Protein AF-A0A841PAT6-F1 (afdb_monomer_lite)

Secondary structure (DSSP, 8-state):
---EEEEEEETTEEEEEEEES-HHHHHHHHHHHHHHHHHHH-EEEEEEEETT--EEEEEE-

Organism: NCBI:txid505389

Sequence (61 aa):
MVAYTVIWYTKTGILGQTPFNDYKTAKGHATSMLPARRRNDGVVSVEVRKDDGTVVFSQGW

Radius of gyration: 10.71 Å; chains: 1; bounding box: 26×26×30 Å

pLDDT: mean 95.58, std 6.5, range [60.66, 98.62]

Structure (mmCIF, N/CA/C/O backbone):
data_AF-A0A841PAT6-F1
#
_entry.id   AF-A0A841P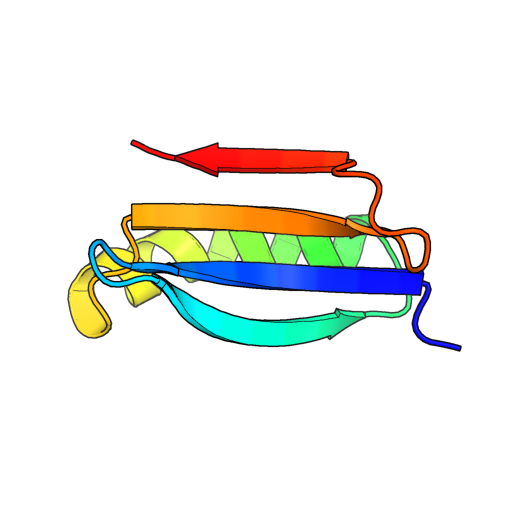AT6-F1
#
loop_
_atom_site.group_PDB
_atom_site.id
_atom_site.type_sy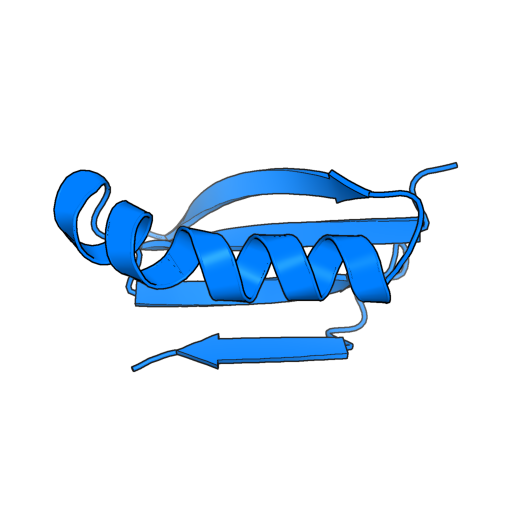mbol
_atom_site.label_atom_id
_atom_site.label_alt_id
_atom_site.label_comp_id
_atom_site.label_asym_id
_atom_site.label_entity_id
_atom_site.label_seq_id
_atom_site.pdbx_PDB_ins_code
_atom_site.Cartn_x
_atom_site.Cartn_y
_atom_site.Cartn_z
_atom_site.occupancy
_atom_site.B_iso_or_equiv
_atom_site.auth_seq_id
_atom_site.auth_comp_id
_atom_site.auth_asym_id
_atom_site.auth_atom_id
_atom_site.pdbx_PDB_model_num
ATOM 1 N N . MET A 1 1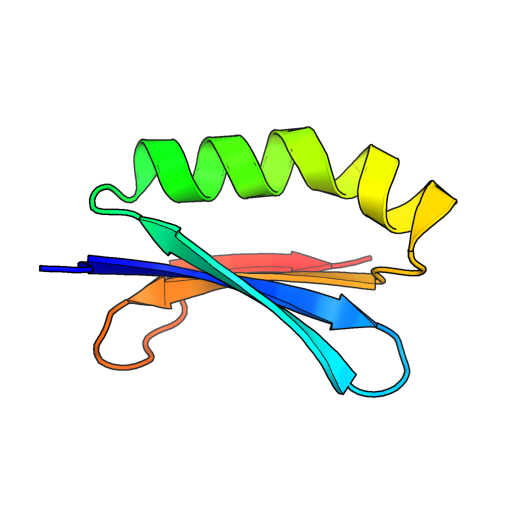 ? 4.455 -4.475 -17.661 1.00 60.66 1 MET A N 1
ATOM 2 C CA . MET A 1 1 ? 3.938 -5.457 -16.687 1.00 60.66 1 MET A CA 1
ATOM 3 C C . MET A 1 1 ? 3.935 -4.779 -15.334 1.00 60.66 1 MET A C 1
ATOM 5 O O . MET A 1 1 ? 4.960 -4.211 -14.986 1.00 60.66 1 MET A O 1
ATOM 9 N N . VAL A 1 2 ? 2.803 -4.768 -14.632 1.00 72.06 2 VAL A N 1
ATOM 10 C CA . VAL A 1 2 ? 2.752 -4.290 -13.243 1.00 72.06 2 VAL A CA 1
ATOM 11 C C . VAL A 1 2 ? 3.339 -5.393 -12.374 1.00 72.06 2 VAL A C 1
ATOM 13 O O . VAL A 1 2 ? 2.857 -6.516 -12.442 1.00 72.06 2 VAL A O 1
ATOM 16 N N . ALA A 1 3 ? 4.379 -5.086 -11.605 1.00 91.69 3 ALA A N 1
ATOM 17 C CA . ALA A 1 3 ? 5.039 -6.063 -10.735 1.00 91.69 3 ALA A CA 1
ATOM 18 C C . ALA A 1 3 ? 4.638 -5.881 -9.267 1.00 91.69 3 ALA A C 1
ATOM 20 O O . ALA A 1 3 ? 4.699 -6.825 -8.482 1.00 91.69 3 ALA A O 1
ATOM 21 N N . TYR A 1 4 ? 4.226 -4.665 -8.897 1.00 97.56 4 TYR A N 1
ATOM 22 C CA . TYR A 1 4 ? 3.853 -4.316 -7.537 1.00 97.56 4 TYR A CA 1
ATOM 23 C C . TYR A 1 4 ? 2.621 -3.421 -7.524 1.00 97.56 4 TYR A C 1
ATOM 25 O O . TYR A 1 4 ? 2.465 -2.556 -8.379 1.00 97.56 4 TYR A O 1
ATOM 33 N N . THR A 1 5 ? 1.773 -3.575 -6.518 1.00 98.38 5 THR A N 1
ATOM 34 C CA . THR A 1 5 ? 0.599 -2.729 -6.304 1.00 98.38 5 THR A CA 1
ATOM 35 C C . THR A 1 5 ? 0.612 -2.211 -4.878 1.00 98.38 5 THR A C 1
ATOM 37 O O . THR A 1 5 ? 0.700 -2.992 -3.931 1.00 98.38 5 THR A O 1
ATOM 40 N N . VAL A 1 6 ? 0.524 -0.891 -4.721 1.00 98.56 6 VAL A N 1
ATOM 41 C CA . VAL A 1 6 ? 0.271 -0.253 -3.426 1.00 98.56 6 VAL A CA 1
ATOM 42 C C . VAL A 1 6 ? -1.231 -0.266 -3.183 1.00 98.56 6 VAL A C 1
ATOM 44 O O . VAL A 1 6 ? -1.974 0.259 -4.009 1.00 98.56 6 VAL A O 1
ATOM 47 N N . ILE A 1 7 ? -1.677 -0.832 -2.065 1.00 98.56 7 ILE A N 1
ATOM 48 C CA . ILE A 1 7 ? -3.088 -0.887 -1.670 1.00 98.56 7 ILE A CA 1
ATOM 49 C C . ILE A 1 7 ? -3.270 -0.093 -0.383 1.00 98.56 7 ILE A C 1
ATOM 51 O O . ILE A 1 7 ?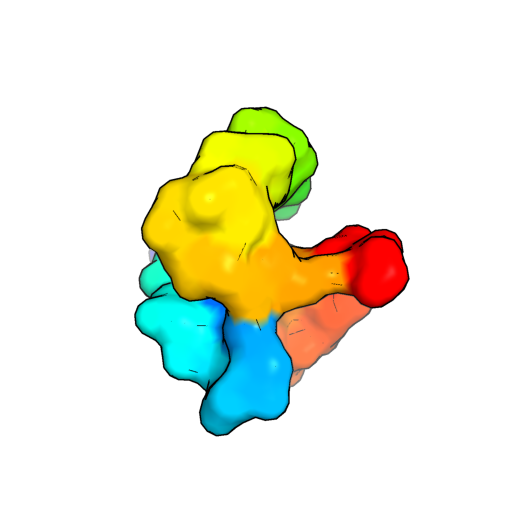 -2.560 -0.316 0.597 1.00 98.56 7 ILE A O 1
ATOM 55 N N . TRP A 1 8 ? -4.229 0.828 -0.393 1.00 98.44 8 TRP A N 1
ATOM 56 C CA . TRP A 1 8 ? -4.568 1.676 0.746 1.00 98.44 8 TRP A CA 1
ATOM 57 C C . TRP A 1 8 ? -5.844 1.180 1.412 1.00 98.44 8 TRP A C 1
ATOM 59 O O . TRP A 1 8 ? -6.853 0.991 0.728 1.00 98.44 8 TRP A O 1
ATOM 69 N N . TYR A 1 9 ? -5.826 1.044 2.735 1.00 98.25 9 TYR A N 1
ATOM 70 C CA . TYR A 1 9 ? -6.976 0.594 3.512 1.00 98.25 9 TYR A CA 1
ATOM 71 C C . TYR A 1 9 ? -7.444 1.672 4.484 1.00 98.25 9 TYR A C 1
ATOM 73 O O . TYR A 1 9 ? -6.644 2.302 5.179 1.00 98.25 9 TYR A O 1
ATOM 81 N N . THR A 1 10 ? -8.754 1.857 4.556 1.00 97.44 10 THR A N 1
ATOM 82 C CA . THR A 1 10 ? -9.456 2.602 5.606 1.00 97.44 10 THR A CA 1
ATOM 83 C C . THR A 1 10 ? -10.095 1.606 6.573 1.00 97.44 10 THR A C 1
ATOM 85 O O . THR A 1 10 ? -10.067 0.393 6.365 1.00 97.44 10 THR A O 1
ATOM 88 N N . LYS A 1 11 ? -10.751 2.112 7.621 1.00 95.75 11 LYS A N 1
ATOM 89 C CA . LYS A 1 11 ? -11.553 1.271 8.527 1.00 95.75 11 LYS A CA 1
ATOM 90 C C . LYS A 1 11 ? -12.718 0.555 7.833 1.00 95.75 11 LYS A C 1
ATOM 92 O O . LYS A 1 11 ? -13.267 -0.379 8.402 1.00 95.75 11 LYS A O 1
ATOM 97 N N . THR A 1 12 ? -13.116 1.007 6.644 1.00 96.12 12 THR A N 1
ATOM 98 C CA . THR A 1 12 ? -14.266 0.476 5.902 1.00 96.12 12 THR A CA 1
ATOM 99 C C . THR A 1 12 ? -13.870 -0.418 4.728 1.00 96.12 12 THR A C 1
ATOM 101 O O . THR A 1 12 ? -14.751 -1.021 4.122 1.00 96.12 12 THR A O 1
ATOM 104 N N . GLY A 1 13 ? -12.577 -0.537 4.406 1.00 96.06 13 GLY A N 1
ATOM 105 C CA . GLY A 1 13 ? -12.089 -1.404 3.332 1.00 96.06 13 GLY A CA 1
ATOM 106 C C . GLY A 1 13 ? -10.990 -0.766 2.486 1.00 96.06 13 GLY A C 1
ATOM 107 O O . GLY A 1 13 ? -10.208 0.051 2.966 1.00 96.06 13 GLY A O 1
ATOM 108 N N . ILE A 1 14 ? -10.906 -1.166 1.216 1.00 97.62 14 ILE A N 1
ATOM 109 C CA . ILE A 1 14 ? -9.909 -0.654 0.268 1.00 97.62 14 ILE A CA 1
ATOM 110 C C . ILE A 1 14 ? -10.344 0.725 -0.231 1.00 97.62 14 ILE A C 1
ATOM 112 O O . ILE A 1 14 ? -11.415 0.867 -0.814 1.00 97.62 14 ILE A O 1
ATOM 116 N N . LEU A 1 15 ? -9.482 1.725 -0.053 1.00 97.44 15 LEU A N 1
ATOM 117 C CA . LEU A 1 15 ? -9.673 3.065 -0.610 1.00 97.44 15 LEU A CA 1
ATOM 118 C C . LEU A 1 15 ? -9.213 3.146 -2.067 1.00 97.44 15 LEU A C 1
ATOM 120 O O . LEU A 1 15 ? -9.816 3.842 -2.878 1.00 97.44 15 LEU A O 1
ATOM 124 N N . GLY A 1 16 ? -8.113 2.474 -2.400 1.00 97.00 16 GLY A N 1
ATOM 125 C CA . GLY A 1 16 ? -7.569 2.518 -3.750 1.00 97.00 16 GLY A CA 1
ATOM 126 C C . GLY A 1 16 ? -6.295 1.711 -3.918 1.00 97.00 16 GLY A C 1
ATOM 127 O O . GLY A 1 16 ? -5.662 1.297 -2.943 1.00 97.00 16 GLY A O 1
ATOM 128 N N . GLN A 1 17 ? -5.932 1.511 -5.182 1.00 97.62 17 GLN A N 1
ATOM 129 C CA . GLN A 1 17 ? -4.771 0.737 -5.596 1.00 97.62 17 GLN A CA 1
ATOM 130 C C . GLN A 1 17 ? -3.963 1.515 -6.633 1.00 97.62 17 GLN A C 1
ATOM 132 O O . GLN A 1 17 ? -4.537 2.110 -7.545 1.00 97.62 17 GLN A O 1
ATOM 137 N N . THR A 1 18 ? -2.639 1.495 -6.502 1.00 97.50 18 THR A N 1
ATOM 138 C CA . THR A 1 18 ? -1.727 2.163 -7.435 1.00 97.50 18 THR A CA 1
ATOM 139 C C . THR A 1 18 ? -0.664 1.172 -7.913 1.00 97.50 18 THR A C 1
ATOM 141 O O . THR A 1 18 ? 0.096 0.669 -7.080 1.00 97.50 18 THR A O 1
ATOM 144 N N . PRO A 1 19 ? -0.588 0.874 -9.223 1.00 97.56 19 PRO A N 1
ATOM 145 C CA . PRO A 1 19 ? 0.391 -0.058 -9.773 1.00 97.56 19 PRO A CA 1
ATOM 146 C C . PRO A 1 19 ? 1.780 0.576 -9.938 1.00 97.56 19 PRO A C 1
ATOM 148 O O . PRO A 1 19 ? 1.912 1.760 -10.242 1.00 97.56 19 PRO A O 1
ATOM 151 N N . PHE A 1 20 ? 2.818 -0.246 -9.799 1.00 96.88 20 PHE A N 1
ATOM 152 C CA . PHE A 1 20 ? 4.229 0.097 -9.962 1.00 96.88 20 PHE A CA 1
ATOM 153 C C . PHE A 1 20 ? 4.993 -1.049 -10.639 1.00 96.88 20 PHE A C 1
ATOM 155 O O . PHE A 1 20 ? 4.671 -2.229 -10.490 1.00 96.88 20 PHE A O 1
ATOM 162 N N . ASN A 1 21 ? 6.063 -0.700 -11.353 1.00 96.19 21 ASN A N 1
ATOM 163 C CA . ASN A 1 21 ? 6.941 -1.677 -12.007 1.00 96.19 21 ASN A CA 1
ATOM 164 C C . ASN A 1 21 ? 8.124 -2.108 -11.118 1.00 96.19 21 ASN A C 1
ATOM 166 O O . ASN A 1 21 ? 8.842 -3.033 -11.473 1.00 96.19 21 ASN A O 1
ATOM 170 N N . ASP A 1 22 ? 8.337 -1.444 -9.977 1.00 96.00 22 ASP A N 1
ATOM 171 C CA . ASP A 1 22 ? 9.494 -1.643 -9.101 1.00 96.00 22 ASP A CA 1
ATOM 172 C C . ASP A 1 22 ? 9.108 -1.530 -7.615 1.00 96.00 22 ASP A C 1
ATOM 174 O O . ASP A 1 22 ? 8.353 -0.636 -7.215 1.00 96.00 22 ASP A O 1
ATOM 178 N N . TYR A 1 23 ? 9.658 -2.426 -6.789 1.00 96.81 23 TYR A N 1
ATOM 179 C CA . TYR A 1 23 ? 9.356 -2.501 -5.358 1.00 96.81 23 TYR A CA 1
ATOM 180 C C . TYR A 1 23 ? 9.847 -1.276 -4.591 1.00 96.81 23 TYR A C 1
ATOM 182 O O . TYR A 1 23 ? 9.136 -0.766 -3.723 1.00 96.81 23 TYR A O 1
ATOM 190 N N . LYS A 1 24 ? 11.059 -0.791 -4.891 1.00 97.75 24 LYS A N 1
ATOM 191 C CA . LYS A 1 24 ? 11.657 0.340 -4.167 1.00 97.75 24 LYS A CA 1
ATOM 192 C C . LYS A 1 24 ? 10.812 1.598 -4.356 1.00 97.75 24 LYS A C 1
ATOM 194 O O . LYS A 1 24 ? 10.567 2.322 -3.392 1.00 97.75 24 LYS A O 1
ATOM 199 N N . THR A 1 25 ? 10.312 1.803 -5.568 1.00 98.12 25 THR A N 1
ATOM 200 C CA . THR A 1 25 ? 9.408 2.898 -5.925 1.00 98.12 25 THR A CA 1
ATOM 201 C C . THR A 1 25 ? 8.054 2.741 -5.238 1.00 98.12 25 THR A C 1
ATOM 203 O O . THR A 1 25 ? 7.583 3.687 -4.609 1.00 98.12 25 THR A O 1
ATOM 206 N N . ALA A 1 26 ? 7.462 1.542 -5.279 1.00 98.38 26 ALA A N 1
ATOM 207 C CA . ALA A 1 26 ? 6.184 1.259 -4.624 1.00 98.38 26 ALA A CA 1
ATOM 208 C C . ALA A 1 26 ? 6.247 1.493 -3.105 1.00 98.38 26 ALA A C 1
ATOM 210 O O . ALA A 1 26 ? 5.417 2.209 -2.542 1.00 98.38 26 ALA A O 1
ATOM 211 N N . LYS A 1 27 ? 7.275 0.949 -2.439 1.00 98.38 27 LYS A N 1
ATOM 212 C CA . LYS A 1 27 ? 7.504 1.139 -1.002 1.00 98.38 27 LYS A CA 1
ATOM 213 C C . LYS A 1 27 ? 7.780 2.603 -0.668 1.00 98.38 27 LYS A C 1
ATOM 215 O O . LYS A 1 27 ? 7.196 3.124 0.276 1.00 98.38 27 LYS A O 1
ATOM 220 N N . GLY A 1 28 ? 8.631 3.276 -1.445 1.00 98.50 28 GLY A N 1
ATOM 221 C CA . GLY A 1 28 ? 8.922 4.699 -1.258 1.00 98.50 28 GLY A CA 1
ATOM 222 C C . GLY A 1 28 ? 7.660 5.560 -1.345 1.00 98.50 28 GLY A C 1
ATOM 223 O O . GLY A 1 28 ? 7.426 6.399 -0.476 1.00 98.50 28 GLY A O 1
ATOM 224 N N . HIS A 1 29 ? 6.801 5.291 -2.333 1.00 98.25 29 HIS A N 1
ATOM 225 C CA . HIS A 1 29 ? 5.502 5.945 -2.467 1.00 98.25 29 HIS A CA 1
ATOM 226 C C . HIS A 1 29 ? 4.591 5.665 -1.264 1.00 98.25 29 HIS A C 1
ATOM 228 O O . HIS A 1 29 ? 4.057 6.606 -0.674 1.00 98.25 29 HIS A O 1
ATOM 234 N N . ALA A 1 30 ? 4.450 4.395 -0.864 1.00 98.12 30 ALA A N 1
ATOM 235 C CA . ALA A 1 30 ? 3.637 3.995 0.282 1.00 98.12 30 ALA A CA 1
ATOM 236 C C . ALA A 1 30 ? 4.069 4.722 1.568 1.00 98.12 30 ALA A C 1
ATOM 238 O O . ALA A 1 30 ? 3.248 5.355 2.231 1.00 98.12 30 ALA A O 1
ATOM 239 N N . THR A 1 31 ? 5.365 4.707 1.891 1.00 97.69 31 THR A N 1
ATOM 240 C CA . THR A 1 31 ? 5.898 5.363 3.093 1.00 97.69 31 THR A CA 1
ATOM 241 C C . THR A 1 31 ? 5.759 6.887 3.032 1.00 97.69 31 THR A C 1
ATOM 243 O O . THR A 1 31 ? 5.366 7.499 4.024 1.00 97.69 31 THR A O 1
ATOM 246 N N . SER A 1 32 ? 6.031 7.507 1.878 1.00 97.88 32 SER A N 1
ATOM 247 C CA . SER A 1 32 ? 5.952 8.967 1.725 1.00 97.88 32 SER A CA 1
ATOM 248 C C . SER A 1 32 ? 4.520 9.496 1.821 1.00 97.88 32 SER A C 1
ATOM 250 O O . SER A 1 32 ? 4.306 10.590 2.341 1.00 97.88 32 SER A O 1
ATOM 252 N N . MET A 1 33 ? 3.538 8.752 1.305 1.00 97.69 33 MET A N 1
ATOM 253 C CA . MET A 1 33 ? 2.153 9.226 1.202 1.00 97.69 33 MET A CA 1
ATOM 254 C C . MET A 1 33 ? 1.301 8.883 2.426 1.00 97.69 33 MET A C 1
ATOM 256 O O . MET A 1 33 ? 0.305 9.566 2.678 1.00 97.69 33 MET A O 1
ATOM 260 N N . LEU A 1 34 ? 1.681 7.862 3.202 1.00 95.31 34 LEU A N 1
ATOM 261 C CA . LEU A 1 34 ? 0.889 7.369 4.331 1.00 95.31 34 LEU A CA 1
ATOM 262 C C . LEU A 1 34 ? 0.499 8.464 5.349 1.00 95.31 34 LEU A C 1
ATOM 264 O O . LEU A 1 34 ? -0.676 8.508 5.715 1.00 95.31 34 LEU A O 1
ATOM 268 N N . PRO A 1 35 ? 1.384 9.391 5.781 1.00 96.50 35 PRO A N 1
ATOM 269 C CA . PRO A 1 35 ? 0.997 10.434 6.736 1.00 96.50 35 PRO A CA 1
ATOM 270 C C . PRO A 1 35 ? -0.093 11.374 6.206 1.00 96.50 35 PRO A C 1
ATOM 272 O O . PRO A 1 35 ? -1.032 11.703 6.934 1.00 96.50 35 PRO A O 1
ATOM 275 N N . ALA A 1 36 ? 0.014 11.786 4.939 1.00 97.12 36 ALA A N 1
ATOM 276 C CA . ALA A 1 36 ? -0.951 12.678 4.302 1.00 97.12 36 ALA A CA 1
ATOM 277 C C . ALA A 1 36 ? -2.295 11.973 4.081 1.00 97.12 36 ALA A C 1
ATOM 279 O O . ALA A 1 36 ? -3.338 12.507 4.457 1.00 97.12 36 ALA A O 1
ATOM 280 N N . ARG A 1 37 ? -2.267 10.741 3.559 1.00 96.75 37 ARG A N 1
ATOM 281 C CA . ARG A 1 37 ? -3.480 9.941 3.333 1.00 96.75 37 ARG A CA 1
ATOM 282 C C . ARG A 1 37 ? -4.190 9.558 4.628 1.00 96.75 37 ARG A C 1
ATOM 284 O O . ARG A 1 37 ? -5.414 9.517 4.667 1.00 96.75 37 ARG A O 1
ATOM 291 N N . ARG A 1 38 ? -3.455 9.340 5.722 1.00 95.12 38 ARG A N 1
ATOM 292 C CA . ARG A 1 38 ? -4.061 9.143 7.047 1.00 95.12 38 ARG A CA 1
ATOM 293 C C . ARG A 1 38 ? -4.848 10.374 7.489 1.00 95.12 38 ARG A C 1
ATOM 295 O O . ARG A 1 38 ? -5.964 10.238 7.978 1.00 95.12 38 ARG A O 1
ATOM 302 N N . ARG A 1 39 ? -4.263 11.566 7.330 1.00 95.94 39 ARG A N 1
ATOM 303 C CA . ARG A 1 39 ? -4.888 12.829 7.746 1.00 95.94 39 ARG A CA 1
ATOM 304 C C . ARG A 1 39 ? -6.100 13.188 6.885 1.00 95.94 39 ARG A C 1
ATOM 306 O O . ARG A 1 39 ? -7.091 13.656 7.431 1.00 95.94 39 ARG A O 1
ATOM 313 N N . ASN A 1 40 ? -5.997 12.997 5.574 1.00 97.00 40 ASN A N 1
ATOM 314 C CA . ASN A 1 40 ? -6.971 13.529 4.621 1.00 97.00 40 ASN A CA 1
ATOM 315 C C . ASN A 1 40 ? -8.026 12.497 4.208 1.00 97.00 40 ASN A C 1
ATOM 317 O O . ASN A 1 40 ? -9.188 12.853 4.050 1.00 97.00 40 ASN A O 1
ATOM 321 N N . ASP A 1 41 ? -7.633 11.228 4.083 1.00 96.00 41 ASP A N 1
ATOM 322 C CA . ASP A 1 41 ? -8.460 10.188 3.459 1.00 96.00 41 ASP A CA 1
ATOM 323 C C . ASP A 1 41 ? -8.893 9.096 4.455 1.00 96.00 41 ASP A C 1
ATOM 325 O O . ASP A 1 41 ? -9.578 8.143 4.088 1.00 96.00 41 ASP A O 1
ATOM 329 N N . GLY A 1 42 ? -8.469 9.187 5.721 1.00 96.19 42 GLY A N 1
ATOM 330 C CA . GLY A 1 42 ? -8.793 8.197 6.753 1.00 96.19 42 GLY A CA 1
ATOM 331 C C . GLY A 1 42 ? -8.107 6.838 6.562 1.00 96.19 42 GLY A C 1
ATOM 332 O O . GLY A 1 42 ? -8.589 5.827 7.081 1.00 96.19 42 GLY A O 1
ATOM 333 N N . VAL A 1 43 ? -6.994 6.795 5.819 1.00 97.88 43 VAL A N 1
ATOM 334 C CA . VAL A 1 43 ? -6.179 5.582 5.660 1.00 97.88 43 VAL A CA 1
ATOM 335 C C . VAL A 1 43 ? -5.602 5.147 7.007 1.00 97.88 43 VAL A C 1
ATOM 337 O O . VAL A 1 43 ? -4.974 5.940 7.709 1.00 97.88 43 VAL A O 1
ATOM 340 N N . VAL A 1 44 ? -5.773 3.869 7.341 1.00 97.44 44 VAL A N 1
ATOM 341 C CA . VAL A 1 44 ? -5.248 3.243 8.567 1.00 97.44 44 VAL A CA 1
ATOM 342 C C . VAL A 1 44 ? -4.069 2.316 8.294 1.00 97.44 44 VAL A C 1
ATOM 344 O O . VAL A 1 44 ? -3.196 2.173 9.148 1.00 97.44 44 VAL A O 1
ATOM 347 N N . SER A 1 45 ? -3.995 1.731 7.098 1.00 98.00 45 SER A N 1
ATOM 348 C CA . SER A 1 45 ? -2.869 0.892 6.698 1.00 98.00 45 SER A CA 1
ATOM 349 C C . SER A 1 45 ? -2.617 0.932 5.194 1.00 98.00 45 SER A C 1
ATOM 351 O O . SER A 1 45 ? -3.461 1.342 4.391 1.00 98.00 45 SER A O 1
ATOM 353 N N . VAL A 1 46 ? -1.412 0.518 4.818 1.00 98.50 46 VAL A N 1
ATOM 354 C CA . VAL A 1 46 ? -0.968 0.388 3.434 1.00 98.50 46 VAL A CA 1
ATOM 355 C C . VAL A 1 46 ? -0.194 -0.908 3.257 1.00 98.50 46 VAL A C 1
ATOM 357 O O . VAL A 1 46 ? 0.591 -1.299 4.122 1.00 98.50 46 VAL A O 1
ATOM 360 N N . GLU A 1 47 ? -0.375 -1.547 2.108 1.00 98.62 47 GLU A N 1
ATOM 361 C CA . GLU A 1 47 ? 0.405 -2.709 1.693 1.00 98.62 47 GLU A CA 1
ATOM 362 C C . GLU A 1 47 ? 1.052 -2.477 0.332 1.00 98.62 47 GLU A C 1
ATOM 364 O O . GLU A 1 47 ? 0.494 -1.789 -0.521 1.00 98.62 47 GLU A O 1
ATOM 369 N N . VAL A 1 48 ? 2.206 -3.104 0.108 1.00 98.56 48 VAL A N 1
ATOM 370 C CA . VAL A 1 48 ? 2.737 -3.353 -1.235 1.00 98.56 48 VAL A CA 1
ATOM 371 C C . VAL A 1 48 ? 2.625 -4.844 -1.498 1.00 98.56 48 VAL A C 1
ATOM 373 O O . VAL A 1 48 ? 3.189 -5.652 -0.753 1.00 98.56 48 VAL A O 1
ATOM 376 N N . ARG A 1 49 ? 1.911 -5.203 -2.563 1.00 98.44 49 ARG A N 1
ATOM 377 C CA . ARG A 1 49 ? 1.735 -6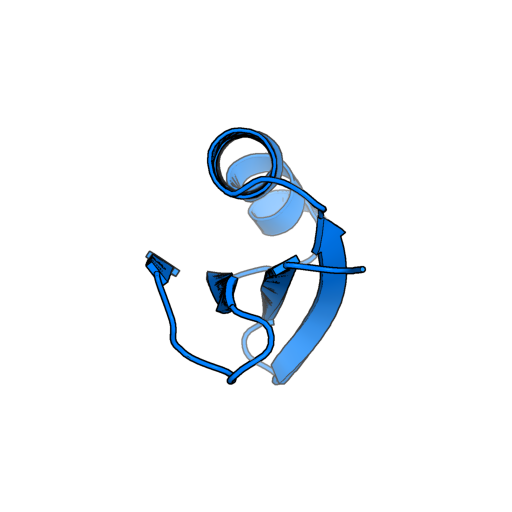.586 -3.012 1.00 98.44 49 ARG A CA 1
ATOM 378 C C . ARG A 1 49 ? 2.418 -6.817 -4.349 1.00 98.44 49 ARG A C 1
ATOM 380 O O . ARG A 1 49 ? 2.478 -5.888 -5.149 1.00 98.44 49 ARG A O 1
ATOM 387 N N . LYS A 1 50 ? 2.915 -8.027 -4.589 1.00 97.06 50 LYS A N 1
ATOM 388 C CA . LYS A 1 50 ? 3.277 -8.502 -5.931 1.00 97.06 50 LYS A CA 1
ATOM 389 C C . LYS A 1 50 ? 2.019 -8.758 -6.772 1.00 97.06 50 LYS A C 1
ATOM 391 O O . LYS A 1 50 ? 0.905 -8.742 -6.248 1.00 97.06 50 LYS A O 1
ATOM 396 N N . ASP A 1 51 ? 2.205 -8.996 -8.063 1.00 92.56 51 ASP A N 1
ATOM 397 C CA . ASP A 1 51 ? 1.155 -9.416 -8.998 1.00 92.56 51 ASP A CA 1
ATOM 398 C C . ASP A 1 51 ? 0.479 -10.740 -8.600 1.00 92.56 51 ASP A C 1
ATOM 400 O O . ASP A 1 51 ? -0.736 -10.868 -8.728 1.00 92.56 51 ASP A O 1
ATOM 404 N N . ASP A 1 52 ? 1.238 -11.674 -8.024 1.00 93.62 52 ASP A N 1
ATOM 405 C CA . ASP A 1 52 ? 0.734 -12.929 -7.446 1.00 93.62 52 ASP A CA 1
ATOM 406 C C . ASP A 1 52 ? -0.059 -12.749 -6.130 1.00 93.62 52 ASP A C 1
ATOM 408 O O . ASP A 1 52 ? -0.535 -13.719 -5.541 1.00 93.62 52 ASP A O 1
ATOM 412 N N . GLY A 1 53 ? -0.213 -11.509 -5.653 1.00 93.31 53 GLY A N 1
ATOM 413 C CA . GLY A 1 53 ? -0.925 -11.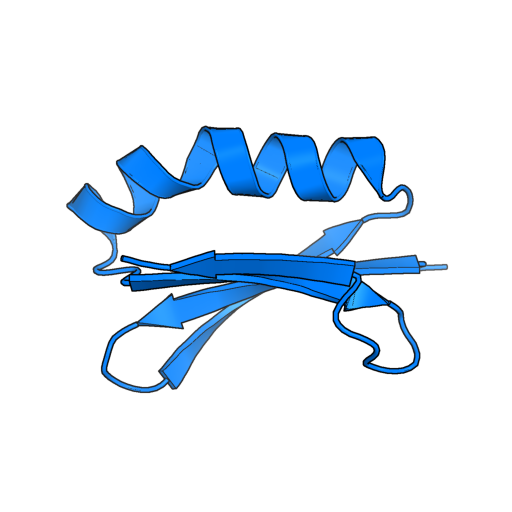171 -4.421 1.00 93.31 53 GLY A CA 1
ATOM 414 C C . GLY A 1 53 ? -0.082 -11.258 -3.145 1.00 93.31 53 GLY A C 1
ATOM 415 O O . GLY A 1 53 ? -0.568 -10.858 -2.083 1.00 93.31 53 GLY A O 1
ATOM 416 N N . THR A 1 54 ? 1.176 -11.702 -3.220 1.00 97.12 54 THR A N 1
ATOM 417 C CA . THR A 1 54 ? 2.085 -11.780 -2.066 1.00 97.12 54 THR A CA 1
ATOM 418 C C . THR A 1 54 ? 2.329 -10.398 -1.471 1.00 97.12 54 THR A C 1
ATOM 420 O O . THR A 1 54 ? 2.822 -9.497 -2.153 1.00 97.12 54 THR A O 1
ATOM 423 N N . VAL A 1 55 ? 2.060 -10.231 -0.175 1.00 98.06 55 VAL A N 1
ATOM 424 C CA . VAL A 1 55 ? 2.390 -9.006 0.567 1.00 98.06 55 VAL A CA 1
ATOM 425 C C . VAL A 1 55 ? 3.896 -8.966 0.838 1.00 98.06 55 VAL A C 1
ATOM 427 O O . VAL A 1 55 ? 4.435 -9.837 1.514 1.00 98.06 55 VAL A O 1
ATOM 430 N N . VAL A 1 56 ? 4.583 -7.945 0.322 1.00 98.12 56 VAL A N 1
ATOM 431 C CA . VAL A 1 56 ? 6.038 -7.740 0.504 1.00 98.12 56 VAL A CA 1
ATOM 432 C C . VAL A 1 56 ? 6.371 -6.557 1.411 1.00 98.12 56 VAL A C 1
ATOM 434 O O . VAL A 1 56 ? 7.508 -6.401 1.851 1.00 98.12 56 VAL A O 1
ATOM 437 N N . PHE A 1 57 ? 5.378 -5.722 1.703 1.00 98.31 57 PHE A N 1
ATOM 438 C CA . PHE A 1 57 ? 5.455 -4.651 2.686 1.00 98.31 57 PHE A CA 1
ATOM 439 C C . PHE A 1 57 ? 4.061 -4.401 3.252 1.00 98.31 57 PHE A C 1
ATOM 441 O O . PHE A 1 57 ? 3.089 -4.378 2.500 1.00 98.31 57 PHE A O 1
ATOM 448 N N . SER A 1 58 ? 3.976 -4.175 4.558 1.00 97.94 58 SER A N 1
ATOM 449 C CA . SER A 1 58 ? 2.756 -3.743 5.231 1.00 97.94 58 SER A CA 1
ATOM 450 C C . SER A 1 58 ? 3.125 -2.757 6.329 1.00 97.94 58 SER A C 1
ATOM 452 O O . SER A 1 58 ? 4.107 -2.960 7.048 1.00 97.94 58 SER A O 1
ATOM 454 N N . GLN A 1 59 ? 2.365 -1.673 6.428 1.00 97.38 59 GLN A N 1
ATOM 455 C CA . GLN A 1 59 ? 2.493 -0.704 7.503 1.00 97.38 59 GLN A CA 1
ATOM 456 C C . GLN A 1 59 ? 1.100 -0.243 7.923 1.00 97.38 59 GLN A C 1
ATOM 458 O O . GLN A 1 59 ? 0.338 0.297 7.121 1.00 97.38 59 GLN A O 1
ATOM 463 N N . GLY A 1 60 ? 0.788 -0.450 9.197 1.00 89.62 60 GLY A N 1
ATOM 464 C CA . GLY A 1 60 ? -0.425 0.022 9.853 1.00 89.62 60 GLY A CA 1
ATOM 465 C C . GLY A 1 60 ? -0.088 0.652 11.198 1.00 89.62 60 GLY A C 1
ATOM 466 O O . GLY A 1 60 ? 1.055 0.568 11.656 1.00 89.62 60 GLY A O 1
ATOM 467 N N . TRP A 1 61 ? -1.086 1.296 11.791 1.00 73.00 61 TRP A N 1
ATOM 468 C CA . TRP A 1 61 ? -1.055 1.816 13.157 1.00 73.00 61 TRP A CA 1
ATOM 469 C C . TRP A 1 61 ? -2.192 1.200 13.959 1.00 73.00 61 TRP A C 1
ATOM 471 O O . TRP A 1 61 ? -3.293 1.063 13.376 1.00 73.00 61 TRP A O 1
#

Foldseek 3Di:
DFFKKKWWAAPVGTPDIDTDNDDVVSVVCQVVCVVVCCVPVRTFKMFMATPVRHTPDIDGD